Protein AF-A0A8T6ZMS8-F1 (afdb_monomer_lite)

Foldseek 3Di:
DDDDDDPPPPPPPPPPDDPDPPPPPPPQDPDPVSVVVVVVVLVVVLVVLVVLLCVLVPPPDPDHQDPVSVVVNVVSVVVNVVSVVVVVVVVVVVVVVVVVVVVVD

pLDDT: mean 70.23, std 15.87, range [38.69, 89.19]

InterPro domains:
  IPR021123 Type III secretion, needle-protein-like [PF09392] (32-104)

Organism: NCBI:txid159450

Secondary structure (DSSP, 8-state):
--PPP-------TT---------------SSHHHHHHHHHHHHHHHHHHHHHHHHHS-TT-SSPPPHHHHHHHHHHHHHHHHHHHHHHHHHHHHHHHHHHHHHT-

Sequence (105 aa):
MNTPPVMNLVTPDTMPTPAVAPNNMQQFNNDASGLSQFAQEVQGMVESKSTRIGALLDPNRKHRLSTSEMLWLQAAMGDYSVTMLTISSTAQSLTSSIQTLLQKQ

Structure (mmCIF, N/CA/C/O backbone):
data_AF-A0A8T6ZMS8-F1
#
_entry.id   AF-A0A8T6ZMS8-F1
#
loop_
_atom_site.group_PDB
_atom_site.id
_atom_site.type_symbol
_atom_site.label_atom_id
_atom_site.label_alt_id
_atom_site.label_comp_id
_atom_site.label_asym_id
_atom_site.label_entity_id
_atom_site.label_seq_id
_atom_site.pdbx_PDB_ins_code
_atom_site.Cartn_x
_atom_site.Cartn_y
_atom_site.Cartn_z
_atom_site.occupancy
_atom_site.B_iso_or_equiv
_atom_site.auth_seq_id
_atom_site.auth_comp_id
_atom_site.auth_asym_id
_atom_site.auth_atom_id
_atom_site.pdbx_PDB_model_num
ATOM 1 N N . MET A 1 1 ? 36.550 -20.185 -39.173 1.00 43.00 1 MET A N 1
ATOM 2 C CA . MET A 1 1 ? 35.843 -18.887 -39.148 1.00 43.00 1 MET A CA 1
ATOM 3 C C . MET A 1 1 ? 34.346 -19.180 -39.092 1.00 43.00 1 MET A C 1
ATOM 5 O O . MET A 1 1 ? 33.910 -20.028 -39.858 1.00 43.00 1 MET A O 1
ATOM 9 N N . ASN A 1 2 ? 33.630 -18.509 -38.179 1.00 38.69 2 ASN A N 1
ATOM 10 C CA . ASN A 1 2 ? 32.176 -18.507 -37.917 1.00 38.69 2 ASN A CA 1
ATOM 11 C C . ASN A 1 2 ? 31.542 -19.699 -37.169 1.00 38.69 2 ASN A C 1
ATOM 13 O O . ASN A 1 2 ? 30.935 -20.584 -37.760 1.00 38.69 2 ASN A O 1
ATOM 17 N N . THR A 1 3 ? 31.594 -19.639 -35.834 1.00 44.75 3 THR A N 1
ATOM 18 C CA . THR A 1 3 ? 30.564 -20.197 -34.936 1.00 44.75 3 THR A CA 1
ATOM 19 C C . THR A 1 3 ? 29.406 -19.191 -34.795 1.00 44.75 3 THR A C 1
ATOM 21 O O . THR A 1 3 ? 29.682 -17.991 -34.723 1.00 44.75 3 THR A O 1
ATOM 24 N N . PRO A 1 4 ? 28.131 -19.622 -34.756 1.00 51.16 4 PRO A N 1
ATOM 25 C CA . PRO A 1 4 ? 26.991 -18.714 -34.612 1.00 51.16 4 PRO A CA 1
ATOM 26 C C . PRO A 1 4 ? 26.962 -18.049 -33.220 1.00 51.16 4 PRO A C 1
ATOM 28 O O . PRO A 1 4 ? 27.486 -18.622 -32.261 1.00 51.16 4 PRO A O 1
ATOM 31 N N . PRO A 1 5 ? 26.367 -16.847 -33.083 1.00 52.19 5 PRO A N 1
ATOM 32 C CA . PRO A 1 5 ? 26.299 -16.152 -31.806 1.00 52.19 5 PRO A CA 1
ATOM 33 C C . PRO A 1 5 ? 25.357 -16.889 -30.853 1.00 52.19 5 PRO A C 1
ATOM 35 O O . PRO A 1 5 ? 24.212 -17.195 -31.186 1.00 52.19 5 PRO A O 1
ATOM 38 N N . VAL A 1 6 ? 25.854 -17.162 -29.650 1.00 50.78 6 VAL A N 1
ATOM 39 C CA . VAL A 1 6 ? 25.072 -17.698 -28.537 1.00 50.78 6 VAL A CA 1
ATOM 40 C C . VAL A 1 6 ? 24.052 -16.625 -28.153 1.00 50.78 6 VAL A C 1
ATOM 42 O O . VAL A 1 6 ? 24.416 -15.571 -27.631 1.00 50.78 6 VAL A O 1
ATOM 45 N N . MET A 1 7 ? 22.776 -16.853 -28.467 1.00 40.34 7 MET A N 1
ATOM 46 C CA . MET A 1 7 ? 21.674 -16.080 -27.898 1.00 40.34 7 MET A CA 1
ATOM 47 C C . MET A 1 7 ? 21.757 -16.249 -26.383 1.00 40.34 7 MET A C 1
ATOM 49 O O . MET A 1 7 ? 21.498 -17.332 -25.861 1.00 40.34 7 MET A O 1
ATOM 53 N N . ASN A 1 8 ? 22.178 -15.191 -25.693 1.00 45.50 8 ASN A N 1
ATOM 54 C CA . ASN A 1 8 ? 22.201 -15.143 -24.243 1.00 45.50 8 ASN A CA 1
ATOM 55 C C . ASN A 1 8 ? 20.739 -15.158 -23.784 1.00 45.50 8 ASN A C 1
ATOM 57 O O . ASN A 1 8 ? 20.061 -14.130 -23.782 1.00 45.50 8 ASN A O 1
ATOM 61 N N . LEU A 1 9 ? 20.232 -16.363 -23.527 1.00 43.09 9 LEU A N 1
ATOM 62 C CA . LEU A 1 9 ? 18.899 -16.611 -23.015 1.00 43.09 9 LEU A CA 1
ATOM 63 C C . LEU A 1 9 ? 18.853 -15.952 -21.637 1.00 43.09 9 LEU A C 1
ATOM 65 O O . LEU A 1 9 ? 19.389 -16.480 -20.666 1.00 43.09 9 LEU A O 1
ATOM 69 N N . VAL A 1 10 ? 18.293 -14.745 -21.578 1.00 48.81 10 VAL A N 1
ATOM 70 C CA . VAL A 1 10 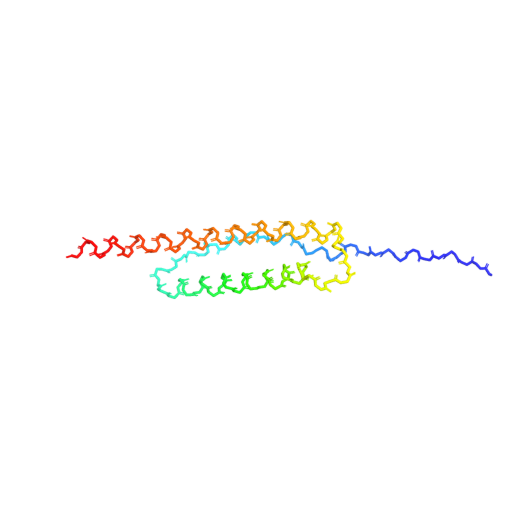? 17.973 -14.077 -20.321 1.00 48.81 10 VAL A CA 1
ATOM 71 C C . VAL A 1 10 ? 16.999 -15.003 -19.609 1.00 48.81 10 VAL A C 1
ATOM 73 O O . VAL A 1 10 ? 15.843 -15.123 -20.010 1.00 48.81 10 VAL A O 1
ATOM 76 N N . THR A 1 11 ? 17.493 -15.728 -18.612 1.00 49.50 11 THR A N 1
ATOM 77 C CA . THR A 1 11 ? 16.685 -16.573 -17.744 1.00 49.50 11 THR A CA 1
ATOM 78 C C . THR A 1 11 ? 15.645 -15.683 -17.059 1.00 49.50 11 THR A C 1
ATOM 80 O O . THR A 1 11 ? 16.021 -14.743 -16.356 1.00 49.50 11 THR A O 1
ATOM 83 N N . PRO A 1 12 ? 14.335 -15.931 -17.231 1.00 44.84 12 PRO A N 1
ATOM 84 C CA . PRO A 1 12 ? 13.283 -15.182 -16.545 1.00 44.84 12 PRO A CA 1
ATOM 85 C C . PRO A 1 12 ? 13.128 -15.633 -15.077 1.00 44.84 12 PRO A C 1
ATOM 87 O O . PRO A 1 12 ? 12.025 -15.649 -14.538 1.00 44.84 12 PRO A O 1
ATOM 90 N N . ASP A 1 13 ? 14.231 -16.001 -14.419 1.00 47.09 13 ASP A N 1
ATOM 91 C CA . ASP A 1 13 ? 14.248 -16.693 -13.120 1.00 47.09 13 ASP A CA 1
ATOM 92 C C . ASP A 1 13 ? 14.337 -15.755 -11.909 1.00 47.09 13 ASP A C 1
ATOM 94 O O . ASP A 1 13 ? 14.649 -16.155 -10.793 1.00 47.09 13 ASP A O 1
ATOM 98 N N . THR A 1 14 ? 14.021 -14.478 -12.098 1.00 54.97 14 THR A N 1
ATOM 99 C 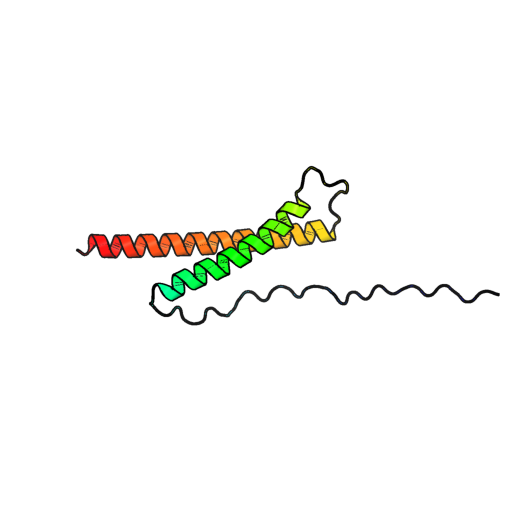CA . THR A 1 14 ? 13.787 -13.561 -10.977 1.00 54.97 14 THR A CA 1
ATOM 100 C C . THR A 1 14 ? 12.504 -12.780 -11.197 1.00 54.97 14 THR A C 1
ATOM 102 O O . THR A 1 14 ? 12.479 -11.552 -11.129 1.00 54.97 14 THR A O 1
ATOM 105 N N . MET A 1 15 ? 11.413 -13.490 -11.484 1.00 49.00 15 MET A N 1
ATOM 106 C CA . MET A 1 15 ? 10.103 -12.979 -11.102 1.00 49.00 15 MET A CA 1
ATOM 107 C C . MET A 1 15 ? 10.028 -13.057 -9.571 1.00 49.00 15 MET A C 1
ATOM 109 O O . MET A 1 15 ? 10.081 -14.163 -9.036 1.00 49.00 15 MET A O 1
ATOM 113 N N . PRO A 1 16 ? 9.919 -11.938 -8.829 1.00 53.22 16 PRO A N 1
ATOM 114 C CA . PRO A 1 16 ? 9.455 -12.033 -7.458 1.00 53.22 16 PRO A CA 1
ATOM 115 C C . PRO A 1 16 ? 8.053 -12.636 -7.528 1.00 53.22 16 PRO A C 1
ATOM 117 O O . PRO A 1 16 ? 7.151 -12.065 -8.146 1.00 53.22 16 PRO A O 1
ATOM 120 N N . THR A 1 17 ? 7.901 -13.829 -6.959 1.00 53.62 17 THR A N 1
ATOM 121 C CA . THR A 1 17 ? 6.608 -14.472 -6.728 1.00 53.62 17 THR A CA 1
ATOM 122 C C . THR A 1 17 ? 5.613 -13.438 -6.201 1.00 53.62 17 THR A C 1
ATOM 124 O O . THR A 1 17 ? 6.019 -12.609 -5.375 1.00 53.62 17 THR A O 1
ATOM 127 N N . PRO A 1 18 ? 4.337 -13.467 -6.643 1.00 46.19 18 PRO A N 1
ATOM 128 C CA . PRO A 1 18 ? 3.288 -12.659 -6.036 1.00 46.19 18 PRO A CA 1
ATOM 129 C C . PRO A 1 18 ? 3.428 -12.794 -4.528 1.00 46.19 18 PRO A C 1
ATOM 131 O O . PRO A 1 18 ? 3.471 -13.919 -4.023 1.00 46.19 18 PRO A O 1
ATOM 134 N N . ALA A 1 19 ? 3.617 -11.668 -3.838 1.00 54.59 19 ALA A N 1
ATOM 135 C CA . ALA A 1 19 ? 3.687 -11.669 -2.391 1.00 54.59 19 ALA A CA 1
ATOM 136 C C . ALA A 1 19 ? 2.417 -12.369 -1.916 1.00 54.59 19 ALA A C 1
ATOM 138 O O . ALA A 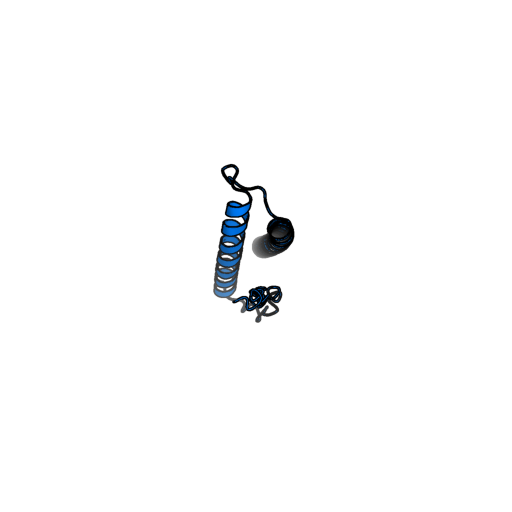1 19 ? 1.312 -11.887 -2.163 1.00 54.59 19 ALA A O 1
ATOM 139 N N . VAL A 1 20 ? 2.589 -13.562 -1.347 1.00 48.69 20 VAL A N 1
ATOM 140 C CA . VAL A 1 20 ? 1.509 -14.320 -0.731 1.00 48.69 20 VAL A CA 1
ATOM 141 C C . VAL A 1 20 ? 0.828 -13.331 0.201 1.00 48.69 20 VAL A C 1
ATOM 143 O O . VAL A 1 20 ? 1.493 -12.776 1.079 1.00 48.69 20 VAL A O 1
ATOM 146 N N . ALA A 1 21 ? -0.452 -13.036 -0.054 1.00 46.03 21 ALA A N 1
ATOM 147 C CA . ALA A 1 21 ? -1.251 -12.222 0.851 1.00 46.03 21 ALA A CA 1
ATOM 148 C C . ALA A 1 21 ? -0.993 -12.769 2.260 1.00 46.03 21 ALA A C 1
ATOM 150 O O . ALA A 1 21 ? -1.085 -13.991 2.418 1.00 46.03 21 ALA A O 1
ATOM 151 N N . PRO A 1 22 ? -0.569 -11.945 3.234 1.00 48.00 22 PRO A N 1
ATOM 152 C CA . PRO A 1 22 ? -0.146 -12.451 4.527 1.00 48.00 22 PRO A CA 1
ATOM 153 C C . PRO A 1 22 ? -1.329 -13.173 5.174 1.00 48.00 22 PRO A C 1
ATOM 155 O O . PRO A 1 22 ? -2.209 -12.567 5.770 1.00 48.00 22 PRO A O 1
ATOM 158 N N . ASN A 1 23 ? -1.347 -14.498 5.034 1.00 44.38 23 ASN A N 1
ATOM 159 C CA . ASN A 1 23 ? -2.352 -15.384 5.610 1.00 44.38 23 ASN A CA 1
ATOM 160 C C . ASN A 1 23 ? -2.013 -15.706 7.077 1.00 44.38 23 ASN A C 1
ATOM 162 O O . ASN A 1 23 ? -2.596 -16.596 7.689 1.00 44.38 23 ASN A O 1
ATOM 166 N N . ASN A 1 24 ? -1.071 -14.952 7.646 1.00 44.53 24 ASN A N 1
ATOM 167 C CA . ASN A 1 24 ? -0.659 -15.000 9.034 1.00 44.53 24 ASN A CA 1
ATOM 168 C C . ASN A 1 24 ? -1.384 -13.906 9.822 1.00 44.53 24 ASN A C 1
ATOM 170 O O . ASN A 1 24 ? -0.754 -13.120 10.521 1.00 44.53 24 ASN A O 1
ATOM 174 N N . MET A 1 25 ? -2.720 -13.894 9.788 1.00 51.41 25 MET A N 1
ATOM 175 C CA . MET A 1 25 ? -3.469 -13.358 10.929 1.00 51.41 25 MET A CA 1
ATOM 176 C C . MET A 1 25 ? -3.319 -14.353 12.088 1.00 51.41 25 MET A C 1
ATOM 178 O O . MET A 1 25 ? -4.262 -15.036 12.483 1.00 51.41 25 MET A O 1
ATOM 182 N N . GLN A 1 26 ? -2.085 -14.501 12.581 1.00 44.56 26 GLN A N 1
ATOM 183 C CA . GLN A 1 26 ? -1.818 -15.105 13.874 1.00 44.56 26 GLN A CA 1
ATOM 184 C C . GLN A 1 26 ? -2.667 -14.327 14.872 1.00 44.56 26 GLN A C 1
ATOM 186 O O . GLN A 1 26 ? -2.657 -13.098 14.858 1.00 44.56 26 GLN A O 1
ATOM 191 N N . GLN A 1 27 ? -3.474 -15.065 15.635 1.00 44.97 27 GLN A N 1
ATOM 192 C CA . GLN A 1 27 ? -4.391 -14.553 16.647 1.00 44.97 27 GLN A CA 1
ATOM 193 C C . GLN A 1 27 ? -3.856 -13.266 17.274 1.00 44.97 27 GLN A C 1
ATOM 195 O O . GLN A 1 27 ? -2.812 -13.282 17.925 1.00 44.97 27 GLN A O 1
ATOM 200 N N . PHE A 1 28 ? -4.584 -12.168 17.067 1.00 47.53 28 PHE A N 1
ATOM 201 C CA . PHE A 1 28 ? -4.391 -10.935 17.814 1.00 47.53 28 PHE A CA 1
ATOM 202 C C . PHE A 1 28 ? -4.510 -11.280 19.303 1.00 47.53 28 PHE A C 1
ATOM 204 O O . PHE A 1 28 ? -5.613 -11.426 19.832 1.00 47.53 28 PHE A O 1
ATOM 211 N N . ASN A 1 29 ? -3.372 -11.465 19.974 1.00 44.59 29 ASN A N 1
ATOM 212 C CA . ASN A 1 29 ? -3.338 -11.486 21.426 1.00 44.59 29 ASN A CA 1
ATOM 213 C C . ASN A 1 29 ? -3.804 -10.104 21.893 1.00 44.59 29 ASN A C 1
ATOM 215 O O . ASN A 1 29 ? -3.324 -9.083 21.401 1.00 44.59 29 ASN A O 1
ATOM 219 N N . ASN A 1 30 ? -4.772 -10.098 22.809 1.00 50.41 30 ASN A N 1
ATOM 220 C CA . ASN A 1 30 ? -5.528 -8.946 23.317 1.00 50.41 30 ASN A CA 1
ATOM 221 C C . ASN A 1 30 ? -4.690 -7.931 24.131 1.00 50.41 30 ASN A C 1
ATOM 223 O O . ASN A 1 30 ? -5.225 -7.206 24.963 1.00 50.41 30 ASN A O 1
ATOM 227 N N . ASP A 1 31 ? -3.382 -7.865 23.905 1.00 52.69 31 ASP A N 1
ATOM 228 C CA . ASP A 1 31 ? -2.481 -6.924 24.555 1.00 52.69 31 ASP A CA 1
ATOM 229 C C . ASP A 1 31 ? -2.154 -5.776 23.596 1.00 52.69 31 ASP A C 1
ATOM 231 O O . ASP A 1 31 ? -1.963 -5.982 22.396 1.00 52.69 31 ASP A O 1
ATOM 235 N N . ALA A 1 32 ? -2.028 -4.553 24.120 1.00 55.22 32 ALA A N 1
ATOM 236 C CA . ALA A 1 32 ? -1.605 -3.361 23.367 1.00 55.22 32 ALA A CA 1
ATOM 237 C C . ALA A 1 32 ? -0.308 -3.577 22.542 1.00 55.22 32 ALA A C 1
ATOM 239 O O . ALA A 1 32 ? -0.051 -2.883 21.552 1.00 55.22 32 ALA A O 1
ATOM 240 N N . SER A 1 33 ? 0.478 -4.587 22.917 1.00 61.19 33 SER A N 1
ATOM 241 C CA . SER A 1 33 ? 1.632 -5.135 22.204 1.00 61.19 33 SER A CA 1
ATOM 242 C C . SER A 1 33 ? 1.300 -5.625 20.787 1.00 61.19 33 SER A C 1
ATOM 244 O O . SER A 1 33 ? 2.054 -5.346 19.860 1.00 61.19 33 SER A O 1
ATOM 246 N N . GLY A 1 34 ? 0.159 -6.296 20.587 1.00 65.75 34 GLY A N 1
ATOM 247 C CA . GLY A 1 34 ? -0.263 -6.820 19.283 1.00 65.75 34 GLY A CA 1
ATOM 248 C C . GLY A 1 34 ? -0.650 -5.717 18.295 1.00 65.75 34 GLY A C 1
ATOM 249 O O . GLY A 1 34 ? -0.306 -5.785 17.119 1.00 65.75 34 GLY A O 1
ATOM 250 N N . LEU A 1 35 ? -1.283 -4.644 18.782 1.00 68.31 35 LEU A N 1
ATOM 251 C CA . LEU A 1 35 ? -1.566 -3.445 17.980 1.00 68.31 35 LEU A CA 1
ATOM 252 C C . LEU A 1 35 ? -0.287 -2.698 17.593 1.00 68.31 35 LEU A C 1
ATOM 254 O O . LEU A 1 35 ? -0.174 -2.215 16.469 1.00 68.31 35 LEU A O 1
ATOM 258 N N . SER A 1 36 ? 0.677 -2.621 18.511 1.00 67.81 36 SER A N 1
ATOM 259 C CA . SER A 1 36 ? 1.970 -1.978 18.258 1.00 67.81 36 SER A CA 1
ATOM 260 C C . SER A 1 36 ? 2.790 -2.757 17.227 1.00 67.81 36 SER A C 1
ATOM 262 O O . SER A 1 36 ? 3.359 -2.159 16.316 1.00 67.81 36 SER A O 1
ATOM 264 N N . GLN A 1 37 ? 2.796 -4.089 17.322 1.00 76.06 37 GLN A N 1
ATOM 265 C CA . GLN A 1 37 ? 3.454 -4.964 16.354 1.00 76.06 37 GLN A CA 1
ATOM 266 C C . GLN A 1 37 ? 2.783 -4.888 14.976 1.00 76.06 37 GLN A C 1
ATOM 268 O O . GLN A 1 37 ? 3.468 -4.696 13.975 1.00 76.06 37 GLN A O 1
ATOM 273 N N . PHE A 1 38 ? 1.449 -4.928 14.925 1.00 73.81 38 PHE A N 1
ATOM 274 C CA . PHE A 1 38 ? 0.697 -4.717 13.687 1.00 73.81 38 PHE A CA 1
ATOM 275 C C . PHE A 1 38 ? 1.023 -3.357 13.052 1.00 73.81 38 PHE A C 1
ATOM 277 O O . PHE A 1 38 ? 1.283 -3.276 11.854 1.00 73.81 38 PHE A O 1
ATOM 284 N N . ALA A 1 39 ? 1.068 -2.283 13.846 1.00 74.56 39 ALA A N 1
ATOM 285 C CA . ALA A 1 39 ? 1.411 -0.956 13.345 1.00 74.56 39 ALA A CA 1
ATOM 286 C C . ALA A 1 39 ? 2.831 -0.903 12.754 1.00 74.56 39 ALA A C 1
ATOM 288 O O . ALA A 1 39 ? 3.021 -0.286 11.707 1.00 74.56 39 ALA A O 1
ATOM 289 N N . GLN A 1 40 ? 3.807 -1.568 13.381 1.00 78.38 40 GLN A N 1
ATOM 290 C CA . GLN A 1 40 ? 5.183 -1.649 12.879 1.00 78.38 40 GLN A CA 1
ATOM 291 C C . GLN A 1 40 ? 5.287 -2.461 11.584 1.00 78.38 40 GLN A C 1
ATOM 293 O O . GLN A 1 40 ? 5.907 -2.004 10.623 1.00 78.38 40 GLN A O 1
ATOM 298 N N . GLU A 1 41 ? 4.661 -3.638 11.531 1.00 79.44 41 GLU A N 1
ATOM 299 C CA . GLU A 1 41 ? 4.651 -4.488 10.334 1.00 79.44 41 GLU A CA 1
ATOM 300 C C . GLU A 1 41 ? 4.004 -3.765 9.152 1.00 79.44 41 GLU A C 1
ATOM 302 O O . GLU A 1 41 ? 4.525 -3.765 8.032 1.00 79.44 41 GLU A O 1
ATOM 307 N N . VAL A 1 42 ? 2.894 -3.077 9.413 1.00 75.62 42 VAL A N 1
ATOM 308 C CA . VAL A 1 42 ? 2.201 -2.314 8.386 1.00 75.62 42 VAL A CA 1
ATOM 309 C C . VAL A 1 42 ? 2.995 -1.078 7.965 1.00 75.62 42 VAL A C 1
ATOM 311 O O . VAL A 1 42 ? 3.095 -0.824 6.766 1.00 75.62 42 VAL A O 1
ATOM 314 N N . GLN A 1 43 ? 3.614 -0.340 8.893 1.00 78.75 43 GLN A N 1
ATOM 315 C CA . GLN A 1 43 ? 4.500 0.777 8.543 1.00 78.75 43 GLN A CA 1
ATOM 316 C C . GLN A 1 43 ? 5.651 0.325 7.643 1.00 78.75 43 GLN A C 1
ATOM 318 O O . GLN A 1 43 ? 5.847 0.920 6.585 1.00 78.75 43 GLN A O 1
ATOM 323 N N . GLY A 1 44 ? 6.351 -0.757 7.998 1.00 79.94 44 GLY A N 1
ATOM 324 C CA . GLY A 1 44 ? 7.462 -1.269 7.193 1.00 79.94 44 GLY A CA 1
ATOM 325 C C . GLY A 1 44 ? 7.026 -1.710 5.791 1.00 79.94 44 GLY A C 1
ATOM 326 O O . GLY A 1 44 ? 7.699 -1.427 4.796 1.00 79.94 44 GLY A O 1
ATOM 327 N N . MET A 1 45 ? 5.859 -2.350 5.682 1.00 74.12 45 MET A N 1
ATOM 328 C CA . MET A 1 45 ? 5.293 -2.755 4.394 1.00 74.12 45 MET A CA 1
ATOM 329 C C . MET A 1 45 ? 4.881 -1.553 3.528 1.00 74.12 45 MET A C 1
ATOM 331 O O . MET A 1 45 ? 5.146 -1.536 2.321 1.00 74.12 45 MET A O 1
ATOM 335 N N . VAL A 1 46 ? 4.251 -0.543 4.133 1.00 80.56 46 VAL A N 1
ATOM 336 C CA . VAL A 1 46 ? 3.839 0.703 3.468 1.00 80.56 46 VAL A CA 1
ATOM 337 C C . VAL A 1 46 ? 5.056 1.486 2.990 1.00 80.56 46 VAL A C 1
ATOM 339 O O . VAL A 1 46 ? 5.069 1.936 1.845 1.00 80.56 46 VAL A O 1
ATOM 342 N N . GLU A 1 47 ? 6.085 1.619 3.826 1.00 82.06 47 GLU A N 1
ATOM 343 C CA . GLU A 1 47 ? 7.316 2.341 3.508 1.00 82.06 47 GLU A CA 1
ATOM 344 C C . GLU A 1 47 ? 8.049 1.688 2.332 1.00 82.06 47 GLU A C 1
ATOM 346 O O . GLU A 1 47 ? 8.298 2.344 1.320 1.00 82.06 47 GLU A O 1
ATOM 351 N N . SER A 1 48 ? 8.270 0.370 2.392 1.00 78.31 48 SER A N 1
ATOM 352 C CA . SER A 1 48 ? 8.937 -0.382 1.322 1.00 78.31 48 SER A CA 1
ATOM 353 C C . SER A 1 48 ? 8.230 -0.242 -0.036 1.00 78.31 48 SER A C 1
ATOM 355 O O . SER A 1 48 ? 8.875 0.003 -1.064 1.00 78.31 48 SER A O 1
ATOM 357 N N . LYS A 1 49 ? 6.892 -0.349 -0.059 1.00 76.62 49 LYS A N 1
ATOM 358 C CA . LYS A 1 49 ? 6.099 -0.180 -1.290 1.00 76.62 49 LYS A CA 1
ATOM 359 C C . LYS A 1 49 ? 6.094 1.279 -1.764 1.00 76.62 49 LYS A C 1
ATOM 361 O O . LYS A 1 49 ? 6.268 1.523 -2.959 1.00 76.62 49 LYS A O 1
ATOM 366 N N . SER A 1 50 ? 5.954 2.237 -0.846 1.00 81.75 50 SER A N 1
ATOM 367 C CA . SER A 1 50 ? 5.934 3.676 -1.140 1.00 81.75 50 SER A CA 1
ATOM 368 C C . SER A 1 50 ? 7.237 4.153 -1.781 1.00 81.75 50 SER A C 1
ATOM 370 O O . SER A 1 50 ? 7.196 4.816 -2.816 1.00 81.75 50 SER A O 1
ATOM 372 N N . THR A 1 51 ? 8.400 3.746 -1.258 1.00 82.81 51 THR A N 1
ATOM 373 C CA . THR A 1 51 ? 9.708 4.122 -1.823 1.00 82.81 51 THR A CA 1
ATOM 374 C C . THR A 1 51 ? 9.838 3.698 -3.285 1.00 82.81 51 THR A C 1
ATOM 376 O O . THR A 1 51 ? 10.297 4.468 -4.131 1.00 82.81 51 THR A O 1
ATOM 379 N N . ARG A 1 52 ? 9.404 2.477 -3.612 1.00 78.38 52 ARG A N 1
ATOM 380 C CA . ARG A 1 52 ? 9.525 1.941 -4.971 1.00 78.38 52 ARG A CA 1
ATOM 381 C C . ARG A 1 52 ? 8.501 2.546 -5.934 1.00 78.38 52 ARG A C 1
ATOM 383 O O . ARG A 1 52 ? 8.853 2.814 -7.081 1.00 78.38 52 ARG A O 1
ATOM 390 N N . ILE A 1 53 ? 7.278 2.820 -5.473 1.00 84.12 53 ILE A N 1
ATOM 391 C CA . ILE A 1 53 ? 6.278 3.590 -6.233 1.00 84.12 53 ILE A CA 1
ATOM 392 C C . ILE A 1 53 ? 6.802 5.007 -6.508 1.00 84.12 53 ILE A C 1
ATOM 394 O O . ILE A 1 53 ? 6.788 5.449 -7.655 1.00 84.12 53 ILE A O 1
ATOM 398 N N . GLY A 1 54 ? 7.335 5.685 -5.488 1.00 83.94 54 GLY A N 1
ATOM 399 C CA . GLY A 1 54 ? 7.899 7.030 -5.601 1.00 83.94 54 GLY A CA 1
ATOM 400 C C . GLY A 1 54 ? 9.043 7.106 -6.610 1.00 83.94 54 GLY A C 1
ATOM 401 O O . GLY A 1 54 ? 9.074 8.017 -7.429 1.00 83.94 54 GLY A O 1
ATOM 402 N N . ALA A 1 55 ? 9.925 6.103 -6.637 1.00 83.94 55 ALA A N 1
ATOM 403 C CA . ALA A 1 55 ? 10.991 6.034 -7.631 1.00 83.94 55 ALA A CA 1
ATOM 404 C C . ALA A 1 55 ? 10.455 5.931 -9.070 1.00 83.94 55 ALA A C 1
ATOM 406 O O . ALA A 1 55 ? 11.034 6.522 -9.980 1.00 83.94 55 ALA A O 1
ATOM 407 N N . LEU A 1 56 ? 9.375 5.176 -9.301 1.00 84.75 56 LEU A N 1
ATOM 408 C CA . LEU A 1 56 ? 8.756 5.027 -10.627 1.00 84.75 56 LEU A CA 1
ATOM 409 C C . LEU A 1 56 ? 7.956 6.264 -11.054 1.00 84.75 56 LEU A C 1
ATOM 411 O O . LEU A 1 56 ? 7.870 6.541 -12.248 1.00 84.75 56 LEU A O 1
ATOM 415 N N . LEU A 1 57 ? 7.402 7.002 -10.093 1.00 84.44 57 LEU A N 1
ATOM 416 C CA . LEU A 1 57 ? 6.641 8.232 -10.319 1.00 84.44 57 LEU A CA 1
ATOM 417 C C . LEU A 1 57 ? 7.502 9.506 -10.310 1.00 84.44 57 LEU A C 1
ATOM 419 O O . LEU A 1 57 ? 6.953 10.595 -10.464 1.00 84.44 57 LEU A O 1
ATOM 423 N N . ASP A 1 58 ? 8.822 9.394 -10.130 1.00 85.50 58 ASP A N 1
ATOM 424 C CA . ASP A 1 58 ? 9.719 10.550 -10.075 1.00 85.50 58 ASP A CA 1
ATOM 425 C C . ASP A 1 58 ? 9.615 11.381 -11.371 1.00 85.50 58 ASP A C 1
ATOM 427 O O . ASP A 1 58 ? 9.942 10.877 -12.452 1.00 85.50 58 ASP A O 1
ATOM 431 N N . PRO A 1 59 ? 9.197 12.660 -11.294 1.00 76.56 59 PRO A N 1
ATOM 432 C CA . PRO A 1 59 ? 9.053 13.520 -12.467 1.00 76.56 59 PRO A CA 1
ATOM 433 C C . PRO A 1 59 ? 10.385 13.810 -13.174 1.00 76.56 59 PRO A C 1
ATOM 435 O O . PRO A 1 59 ? 10.385 14.214 -14.334 1.00 76.56 59 PRO A O 1
ATOM 438 N N . ASN A 1 60 ? 11.521 13.587 -12.507 1.00 84.81 60 ASN A N 1
ATOM 439 C CA . ASN A 1 60 ? 12.861 13.754 -13.068 1.00 84.81 60 ASN A CA 1
ATOM 440 C C . ASN A 1 60 ? 13.386 12.483 -13.754 1.00 84.81 60 ASN A C 1
ATOM 442 O O . ASN A 1 60 ? 14.525 12.472 -14.240 1.00 84.81 60 ASN A O 1
ATOM 446 N N . ARG A 1 61 ? 12.598 11.396 -13.814 1.00 82.75 61 ARG A N 1
ATOM 447 C CA . ARG A 1 61 ? 12.999 10.187 -14.544 1.00 82.75 61 ARG A CA 1
ATOM 448 C C . ARG A 1 61 ? 13.237 10.515 -16.016 1.00 82.75 61 ARG A C 1
ATOM 450 O O . ARG A 1 61 ? 12.360 10.975 -16.739 1.00 82.75 61 ARG A O 1
ATOM 457 N N . LYS A 1 62 ? 14.439 10.177 -16.483 1.00 78.25 62 LYS A N 1
ATOM 458 C CA . LYS A 1 62 ? 14.871 10.380 -17.876 1.00 78.25 62 LYS A CA 1
ATOM 459 C C . LYS A 1 62 ? 14.220 9.413 -18.870 1.00 78.25 62 LYS A C 1
ATOM 461 O O . LYS A 1 62 ? 14.250 9.665 -20.071 1.00 78.25 62 LYS A O 1
ATOM 466 N N . HIS A 1 63 ? 13.654 8.308 -18.389 1.00 81.06 63 HIS A N 1
ATOM 467 C CA . HIS A 1 63 ? 13.052 7.271 -19.220 1.00 81.06 63 HIS A CA 1
ATOM 468 C C . HIS A 1 63 ? 11.581 7.086 -18.862 1.00 81.06 63 HIS A C 1
ATOM 470 O O . HIS A 1 63 ? 11.220 7.063 -17.685 1.00 81.06 63 HIS A O 1
ATOM 476 N N . ARG A 1 64 ? 10.741 6.939 -19.895 1.00 82.12 64 ARG A N 1
ATOM 477 C CA . ARG A 1 64 ? 9.334 6.560 -19.722 1.00 82.12 64 ARG A CA 1
ATOM 478 C C . ARG A 1 64 ? 9.270 5.163 -19.106 1.00 82.12 64 ARG A C 1
ATOM 480 O O . ARG A 1 64 ? 10.108 4.321 -19.420 1.00 82.12 64 ARG A O 1
ATOM 487 N N . LEU A 1 65 ? 8.260 4.936 -18.272 1.00 86.25 65 LEU A N 1
ATOM 488 C CA . LEU A 1 65 ? 7.991 3.625 -17.690 1.00 86.25 65 LEU A CA 1
ATOM 489 C C . LEU A 1 65 ? 7.789 2.594 -18.804 1.00 86.25 65 LEU A C 1
ATOM 491 O O . LEU A 1 65 ? 6.981 2.788 -19.715 1.00 86.25 65 LEU A O 1
ATOM 495 N N . SER A 1 66 ? 8.530 1.498 -18.726 1.00 89.19 66 SER A N 1
ATOM 496 C CA . SER A 1 66 ? 8.305 0.316 -19.552 1.00 89.19 66 SER A CA 1
ATOM 497 C C . SER A 1 66 ? 6.964 -0.344 -19.212 1.00 89.19 66 SER A C 1
ATOM 499 O O . SER A 1 66 ? 6.399 -0.135 -18.138 1.00 89.19 66 SER A O 1
ATOM 501 N N . THR A 1 67 ? 6.443 -1.186 -20.109 1.00 88.62 67 THR A N 1
ATOM 502 C CA . THR A 1 67 ? 5.188 -1.922 -19.870 1.00 88.62 67 THR A CA 1
ATOM 503 C C . THR A 1 67 ? 5.241 -2.764 -18.598 1.00 88.62 67 THR A C 1
ATOM 505 O O . THR A 1 67 ? 4.271 -2.801 -17.847 1.00 88.62 67 THR A O 1
ATOM 508 N N . SER A 1 68 ? 6.379 -3.397 -18.310 1.00 88.25 68 SER A N 1
ATOM 509 C CA . SER A 1 68 ? 6.578 -4.164 -17.079 1.00 88.25 68 SER A CA 1
ATOM 510 C C . SER A 1 68 ? 6.593 -3.273 -15.836 1.00 88.25 68 SER A C 1
ATOM 512 O O . SER A 1 68 ? 5.978 -3.631 -14.835 1.00 88.25 68 SER A O 1
ATOM 514 N N . GLU A 1 69 ? 7.229 -2.098 -15.891 1.00 87.75 69 GLU A N 1
ATOM 515 C CA . GLU A 1 69 ? 7.186 -1.122 -14.795 1.00 87.75 69 GLU A CA 1
ATOM 516 C C . GLU A 1 69 ? 5.774 -0.566 -14.577 1.00 87.75 69 GLU A C 1
ATOM 518 O O . GLU A 1 69 ? 5.377 -0.382 -13.431 1.00 87.75 69 GLU A O 1
ATOM 523 N N . MET A 1 70 ? 4.995 -0.347 -15.641 1.00 88.25 70 MET A N 1
ATOM 524 C CA . MET A 1 70 ? 3.595 0.081 -15.533 1.00 88.25 70 MET A CA 1
ATOM 525 C C . MET A 1 70 ? 2.709 -1.000 -14.909 1.00 88.25 70 MET A C 1
ATOM 527 O O . MET A 1 70 ? 1.937 -0.697 -14.003 1.00 88.25 70 MET A O 1
ATOM 531 N N . LEU A 1 71 ? 2.840 -2.258 -15.345 1.00 88.12 71 LEU A N 1
ATOM 532 C CA . LEU A 1 71 ? 2.106 -3.385 -14.756 1.00 88.12 71 LEU A CA 1
ATOM 533 C C . LEU A 1 71 ? 2.472 -3.577 -13.281 1.00 88.12 71 LEU A C 1
ATOM 535 O O . LEU A 1 71 ? 1.594 -3.778 -12.442 1.00 88.12 71 LEU A O 1
ATOM 539 N N . TRP A 1 72 ? 3.760 -3.459 -12.952 1.00 87.50 72 TRP A N 1
ATOM 540 C CA . TRP A 1 72 ? 4.216 -3.512 -11.568 1.00 87.50 72 TRP A CA 1
ATOM 541 C C . TRP A 1 72 ? 3.657 -2.349 -10.747 1.00 87.50 72 TRP A C 1
ATOM 543 O O . TRP A 1 72 ? 3.154 -2.567 -9.651 1.00 87.50 72 TRP A O 1
ATOM 553 N N . LEU A 1 73 ? 3.703 -1.126 -11.279 1.00 87.69 73 LEU A N 1
ATOM 554 C CA . LEU A 1 73 ? 3.177 0.064 -10.617 1.00 87.69 73 LEU A CA 1
ATOM 555 C C . LEU A 1 73 ? 1.671 -0.068 -10.363 1.00 87.69 73 LEU A C 1
ATOM 557 O O . LEU A 1 73 ? 1.207 0.266 -9.278 1.00 87.69 73 LEU A O 1
ATOM 561 N N . GLN A 1 74 ? 0.915 -0.605 -11.321 1.00 86.31 74 GLN A N 1
ATOM 562 C CA . GLN A 1 74 ? -0.516 -0.855 -11.168 1.00 86.31 74 GLN A CA 1
ATOM 563 C C . GLN A 1 74 ? -0.801 -1.871 -10.054 1.00 86.31 74 GLN A C 1
ATOM 565 O O . GLN A 1 74 ? -1.650 -1.615 -9.200 1.00 86.31 74 GLN A O 1
ATOM 570 N N . ALA A 1 75 ? -0.070 -2.989 -10.022 1.00 85.06 75 ALA A N 1
ATOM 571 C CA . ALA A 1 75 ? -0.192 -3.981 -8.954 1.00 85.06 75 ALA A CA 1
ATOM 572 C C . ALA A 1 75 ? 0.200 -3.393 -7.587 1.00 85.06 75 ALA A C 1
ATOM 574 O O . ALA A 1 75 ? -0.520 -3.554 -6.604 1.00 85.06 75 ALA A O 1
ATOM 575 N N . ALA A 1 76 ? 1.302 -2.641 -7.536 1.00 83.44 76 ALA A N 1
ATOM 576 C CA . ALA A 1 76 ? 1.798 -2.017 -6.316 1.00 83.44 76 ALA A CA 1
ATOM 577 C C . AL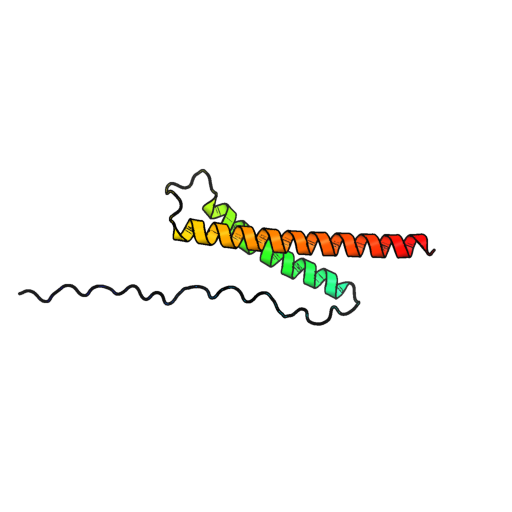A A 1 76 ? 0.830 -0.961 -5.763 1.00 83.44 76 ALA A C 1
ATOM 579 O O . ALA A 1 76 ? 0.619 -0.910 -4.552 1.00 83.44 76 ALA A O 1
ATOM 580 N N . MET A 1 77 ? 0.215 -0.146 -6.628 1.00 83.94 77 MET A N 1
ATOM 581 C CA . MET A 1 77 ? -0.816 0.810 -6.215 1.00 83.94 77 MET A CA 1
ATOM 582 C C . MET A 1 77 ? -2.068 0.098 -5.689 1.00 83.94 77 MET A C 1
ATOM 584 O O . MET A 1 77 ? -2.607 0.520 -4.670 1.00 83.94 77 MET A O 1
ATOM 588 N N . GLY A 1 78 ? -2.490 -1.006 -6.318 1.00 83.50 78 GLY A N 1
ATOM 589 C CA . GLY A 1 78 ? -3.601 -1.829 -5.827 1.00 83.50 78 GLY A CA 1
ATOM 590 C C . GLY A 1 78 ? -3.344 -2.387 -4.424 1.00 83.50 78 GLY A C 1
ATOM 591 O O . GLY A 1 78 ? -4.151 -2.180 -3.516 1.00 83.50 78 GLY A O 1
ATOM 592 N N . ASP A 1 79 ? -2.183 -3.012 -4.216 1.00 80.81 79 ASP A N 1
ATOM 593 C CA . ASP A 1 79 ? -1.760 -3.519 -2.905 1.00 80.81 79 ASP A CA 1
ATOM 594 C C . ASP A 1 79 ? -1.703 -2.411 -1.845 1.00 80.81 79 ASP A C 1
ATOM 596 O O . ASP A 1 79 ? -2.121 -2.603 -0.699 1.00 80.81 79 ASP A O 1
ATOM 600 N N . TYR A 1 80 ? -1.172 -1.244 -2.220 1.00 80.31 80 TYR A N 1
ATOM 601 C CA . TYR A 1 80 ? -1.076 -0.092 -1.330 1.00 80.31 80 TYR A CA 1
ATOM 602 C C . TYR A 1 80 ? -2.464 0.397 -0.903 1.00 80.31 80 TYR A C 1
ATOM 604 O O . TYR A 1 80 ? -2.691 0.633 0.284 1.00 80.31 80 TYR A O 1
ATOM 612 N N . SER A 1 81 ? -3.418 0.486 -1.838 1.00 83.81 81 SER A N 1
ATOM 613 C CA . SER A 1 81 ? -4.805 0.851 -1.534 1.00 83.81 81 SER A CA 1
ATOM 614 C C . SER A 1 81 ? -5.466 -0.138 -0.575 1.00 83.81 81 SER A C 1
ATOM 616 O O . SER A 1 81 ? -6.082 0.288 0.399 1.00 83.81 81 SER A O 1
ATOM 618 N N . VAL A 1 82 ? -5.306 -1.447 -0.794 1.00 83.44 82 VAL A N 1
ATOM 619 C CA . VAL A 1 82 ? -5.854 -2.479 0.108 1.00 83.44 82 VAL A CA 1
ATOM 620 C C . VAL A 1 82 ? -5.237 -2.376 1.503 1.00 83.44 82 VAL A C 1
ATOM 622 O O . VAL A 1 82 ? -5.949 -2.428 2.509 1.00 83.44 82 VAL A O 1
ATOM 625 N N . THR A 1 83 ? -3.922 -2.168 1.572 1.00 81.88 83 THR A N 1
ATOM 626 C CA . THR A 1 83 ? -3.208 -1.978 2.840 1.00 81.88 83 THR A CA 1
ATOM 627 C C . THR A 1 83 ? -3.752 -0.757 3.587 1.00 81.88 83 THR A C 1
ATOM 629 O O . THR A 1 83 ? -4.114 -0.861 4.756 1.00 81.88 83 THR A O 1
ATOM 632 N N . MET A 1 84 ? -3.901 0.381 2.904 1.00 79.44 84 MET A N 1
ATOM 633 C CA . MET A 1 84 ? -4.443 1.612 3.494 1.00 79.44 84 MET A CA 1
ATOM 634 C C . MET A 1 84 ? -5.897 1.482 3.951 1.00 79.44 84 MET A C 1
ATOM 636 O O . MET A 1 84 ? -6.249 1.987 5.021 1.00 79.44 84 MET A O 1
ATOM 640 N N . LEU A 1 85 ? -6.740 0.782 3.189 1.00 83.88 85 LEU A N 1
ATOM 641 C CA . LEU A 1 85 ? -8.115 0.486 3.596 1.00 83.88 85 LEU A CA 1
ATOM 642 C C . LEU A 1 85 ? -8.144 -0.366 4.863 1.00 83.88 85 LEU A C 1
ATOM 644 O O . LEU A 1 85 ? -8.893 -0.051 5.782 1.00 83.88 85 LEU A O 1
ATOM 648 N N . THR A 1 86 ? -7.283 -1.381 4.939 1.00 80.62 86 THR A N 1
ATOM 649 C CA . THR A 1 86 ? -7.181 -2.267 6.105 1.00 80.62 86 THR A CA 1
ATOM 650 C C . THR A 1 86 ? -6.752 -1.491 7.350 1.00 80.62 86 THR A C 1
ATOM 652 O O . THR A 1 86 ? -7.399 -1.590 8.391 1.00 80.62 86 THR A O 1
ATOM 655 N N . ILE A 1 87 ? -5.719 -0.644 7.238 1.00 81.62 87 ILE A N 1
ATOM 656 C CA . ILE A 1 87 ? -5.295 0.256 8.326 1.00 81.62 87 ILE A CA 1
ATOM 657 C C . ILE A 1 87 ? -6.460 1.134 8.773 1.00 81.62 87 ILE A C 1
ATOM 659 O O . ILE A 1 87 ? -6.735 1.235 9.968 1.00 81.62 87 ILE A O 1
ATOM 663 N N . SER A 1 88 ? -7.151 1.756 7.816 1.00 80.19 88 SER A N 1
ATOM 664 C CA . SER A 1 88 ? -8.249 2.679 8.098 1.00 80.19 88 SER A CA 1
ATOM 665 C C . SER A 1 88 ? -9.402 1.973 8.809 1.00 80.19 88 SER A C 1
ATOM 667 O O . SER A 1 88 ? -9.898 2.482 9.812 1.00 80.19 88 SER A O 1
ATOM 669 N N . SER A 1 89 ? -9.789 0.777 8.354 1.00 79.44 89 SER A N 1
ATOM 670 C CA . SER A 1 89 ? -10.831 -0.016 9.009 1.00 79.44 89 SER A CA 1
ATOM 671 C C . SER A 1 89 ? -10.431 -0.445 10.420 1.00 79.44 89 SER A C 1
ATOM 673 O O . SER A 1 89 ? -11.246 -0.359 11.338 1.00 79.44 89 SER A O 1
ATOM 675 N N . THR A 1 90 ? -9.169 -0.832 10.631 1.00 80.00 90 THR A N 1
ATOM 676 C CA . THR A 1 90 ? -8.662 -1.207 11.958 1.00 80.00 90 THR A CA 1
ATOM 677 C C . THR A 1 90 ? -8.658 -0.006 12.905 1.00 80.00 90 THR A C 1
ATOM 679 O O . THR A 1 90 ? -9.122 -0.113 14.040 1.00 80.00 90 THR A O 1
ATOM 682 N N . ALA A 1 91 ? -8.210 1.163 12.437 1.00 78.75 91 ALA A N 1
ATOM 683 C CA . 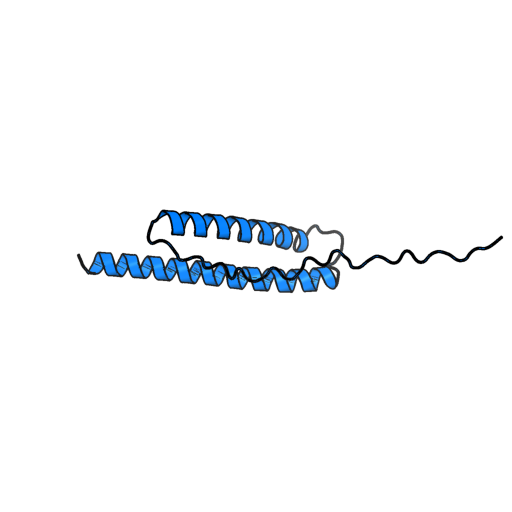ALA A 1 91 ? -8.199 2.397 13.222 1.00 78.75 91 ALA A CA 1
ATOM 684 C C . ALA A 1 91 ? -9.615 2.872 13.598 1.00 78.75 91 ALA A C 1
ATOM 686 O O . ALA A 1 91 ? -9.854 3.291 14.735 1.00 78.75 91 ALA A O 1
ATOM 687 N N . GLN A 1 92 ? -10.571 2.774 12.668 1.00 78.44 92 GLN A N 1
ATOM 688 C CA . GLN A 1 92 ? -11.980 3.082 12.929 1.00 78.44 92 GLN A CA 1
ATOM 689 C C . GLN A 1 92 ? -12.577 2.114 13.954 1.00 78.44 92 GLN A C 1
ATOM 691 O O . GLN A 1 92 ? -13.161 2.562 14.938 1.00 78.44 92 GLN A O 1
ATOM 696 N N . SER A 1 93 ? -12.360 0.806 13.785 1.00 78.81 93 SER A N 1
ATOM 697 C CA . SER A 1 93 ? -12.835 -0.217 14.725 1.00 78.81 93 SER A CA 1
ATOM 698 C C . SER A 1 93 ? -12.280 -0.007 16.137 1.00 78.81 93 SER A C 1
ATOM 700 O O . SER A 1 93 ? -13.018 -0.117 17.122 1.00 78.81 93 SER A O 1
ATOM 702 N N . LEU A 1 94 ? -10.994 0.342 16.255 1.00 80.00 94 LEU A N 1
ATOM 703 C CA . LEU A 1 94 ? -10.368 0.662 17.538 1.00 80.00 94 LEU A CA 1
ATOM 704 C C . LEU A 1 94 ? -11.020 1.897 18.176 1.00 80.00 94 LEU A C 1
ATOM 706 O O . LEU A 1 94 ? -11.384 1.867 19.350 1.00 80.00 94 LEU A O 1
ATOM 710 N N . THR A 1 95 ? -11.224 2.958 17.393 1.00 75.75 95 THR A N 1
ATOM 711 C CA . THR A 1 95 ? -11.847 4.203 17.865 1.00 75.75 95 THR A CA 1
ATOM 712 C C . THR A 1 95 ? -13.278 3.966 18.348 1.00 75.75 95 THR A C 1
ATOM 714 O O . THR A 1 95 ? -13.636 4.405 19.440 1.00 75.75 95 THR A O 1
ATOM 717 N N . SER A 1 96 ? -14.087 3.221 17.589 1.00 76.44 96 SER A N 1
ATOM 718 C CA . SER A 1 96 ? -15.450 2.849 17.987 1.00 76.44 96 SER A CA 1
ATOM 719 C C . SER A 1 96 ? -15.473 1.995 19.258 1.00 76.44 96 SER A C 1
ATOM 721 O O . SER A 1 96 ? -16.340 2.183 20.114 1.00 76.44 96 SER A O 1
ATOM 723 N N . SER A 1 97 ? -14.500 1.095 19.424 1.00 79.19 97 SER A N 1
ATOM 724 C CA . SER A 1 97 ? -14.362 0.281 20.638 1.00 79.19 97 SER A CA 1
ATOM 725 C C . SER A 1 97 ? -14.043 1.148 21.861 1.00 79.19 97 SER A C 1
ATOM 727 O O . SER A 1 97 ? -14.688 1.005 22.900 1.00 79.19 97 SER A O 1
ATOM 729 N N . ILE A 1 98 ? -13.119 2.107 21.723 1.00 77.06 98 ILE A N 1
ATOM 730 C CA . ILE A 1 98 ? -12.784 3.078 22.778 1.00 77.06 98 ILE A CA 1
ATOM 731 C C . ILE A 1 98 ? -14.001 3.945 23.126 1.00 77.06 98 ILE A C 1
ATOM 733 O O . ILE A 1 98 ? -14.329 4.092 24.300 1.00 77.06 98 ILE A O 1
ATOM 737 N N . GLN A 1 99 ? -14.715 4.477 22.129 1.00 78.75 99 GLN A N 1
ATOM 738 C CA . GLN A 1 99 ? -15.931 5.270 22.352 1.00 78.75 99 GLN A CA 1
ATOM 739 C C . GLN A 1 99 ? -17.007 4.475 23.099 1.00 78.75 99 GLN A C 1
ATOM 741 O O . GLN A 1 99 ? -17.623 4.997 24.024 1.00 78.75 99 GLN A O 1
ATOM 746 N N . THR A 1 100 ? -17.202 3.203 22.744 1.00 84.31 100 THR A N 1
ATOM 747 C CA . THR A 1 100 ? -18.171 2.322 23.414 1.00 84.31 100 THR A CA 1
ATOM 748 C C . THR A 1 100 ? -17.802 2.078 24.878 1.00 84.31 100 THR A C 1
ATOM 750 O O . THR A 1 100 ? -18.683 2.040 25.735 1.00 84.31 100 THR A O 1
ATOM 753 N N . LEU A 1 101 ? -16.509 1.920 25.182 1.00 80.62 101 LEU A N 1
ATOM 754 C CA . LEU A 1 101 ? -16.022 1.775 26.557 1.00 80.62 101 LEU A CA 1
ATOM 755 C C . LEU A 1 101 ? -16.216 3.060 27.369 1.00 80.62 101 LEU A C 1
ATOM 757 O O . LEU A 1 101 ? -16.662 2.986 28.509 1.00 80.62 101 LEU A O 1
ATOM 761 N N . LEU A 1 102 ? -15.940 4.224 26.774 1.00 83.06 102 LEU A N 1
ATOM 762 C CA . LEU A 1 102 ? -16.120 5.526 27.422 1.00 83.06 102 LEU A CA 1
ATOM 763 C C . LEU A 1 102 ? -17.594 5.868 27.681 1.00 83.06 102 LEU A C 1
ATOM 765 O O . LEU A 1 102 ? -17.890 6.514 28.673 1.00 83.06 102 LEU A O 1
ATOM 769 N N . GLN A 1 103 ? -18.517 5.433 26.819 1.00 74.81 103 GLN A N 1
ATOM 770 C CA . GLN A 1 103 ? -19.961 5.644 27.009 1.00 74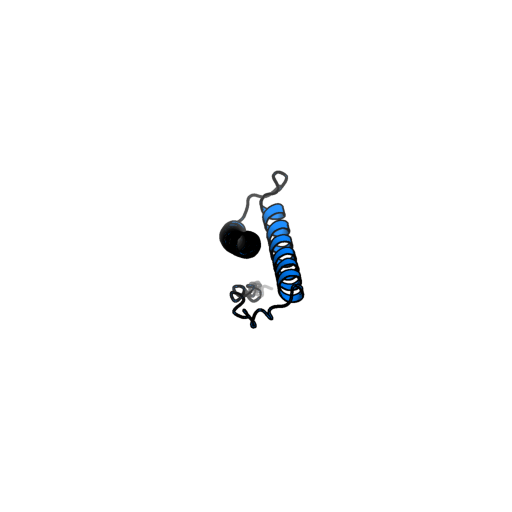.81 103 GLN A CA 1
ATOM 771 C C . GLN A 1 103 ? -20.602 4.682 28.023 1.00 74.81 103 GLN A C 1
ATOM 773 O O . GLN A 1 103 ? -21.739 4.901 28.433 1.00 74.81 103 GLN A O 1
ATOM 778 N N . LYS A 1 104 ? -19.915 3.589 28.381 1.00 66.19 104 LYS A N 1
ATOM 779 C CA . LYS A 1 104 ? -20.373 2.613 29.383 1.00 66.19 104 LYS A CA 1
ATOM 780 C C . LYS A 1 104 ? -19.867 2.907 30.804 1.00 66.19 104 LYS A C 1
ATOM 782 O O . LYS A 1 104 ? -20.230 2.152 31.707 1.00 66.19 104 LYS A O 1
ATOM 787 N N . GLN A 1 105 ? -19.039 3.939 30.992 1.00 51.47 105 GLN A N 1
ATOM 788 C CA . GLN A 1 105 ? -18.711 4.514 32.305 1.00 51.47 105 GLN A CA 1
ATOM 789 C C . GLN A 1 105 ? -19.690 5.632 32.654 1.00 51.47 105 GLN A C 1
ATOM 791 O O . GLN A 1 105 ? -19.997 5.756 33.859 1.00 51.47 105 GLN A O 1
#

Radius of gyration: 21.82 Å; chains: 1; bounding box: 56×34×72 Å